Protein AF-A0A821S1V7-F1 (afdb_monomer)

Nearest PDB structures (foldseek):
  2egk-assembly3_C  TM=7.210E-01  e=6.166E-02  Rattus norvegicus
  4nxp-assembly1_A  TM=5.892E-01  e=1.618E-01  Homo sapiens
  3kzd-assembly1_A  TM=6.090E-01  e=2.956E-01  Homo sapiens
  4c2c-assembly1_A  TM=4.752E-01  e=1.271E-01  Bacillus subtilis subsp. subtilis str. 168
  2w7r-ass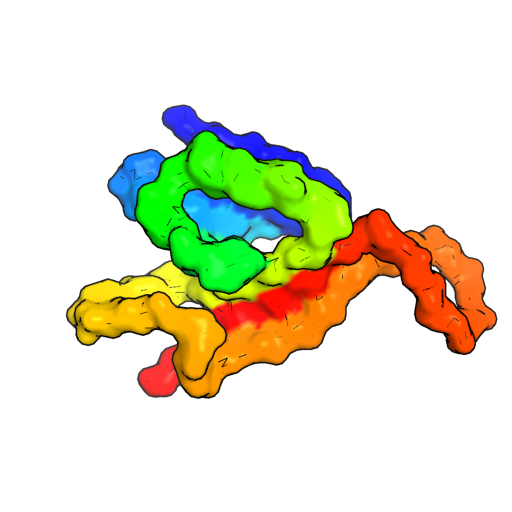embly1_B  TM=6.339E-01  e=6.875E-01  Homo sapiens

Sequence (138 aa):
MQRAIPQQKIGVYFHYSTSQRFHYIKLTEDVPSSLARRAGLKNYDRIIFLNGVNIENDNYDQFYYRFDTERHAPVQMLVCSPATYEHYKTNKKLFHNDLPTIQRLKPVYATSTSDSDTDIPAVSFNNTIFCAIQWENS

Foldseek 3Di:
DWDWDDPVQQQWIWTADPVQGFIFIAGHPVCPPGLCVVLVHDGGWTWQDWPQHGCGNPDPVRVCVVVVVQQQHAIETETEHPVVVVVCVVVVHDDHPPPPQWDWGFFGADDPPDDDDDPDPPPDRRHHGYGYTYRDDD

Radius of gyration: 15.6 Å; Cα contacts (8 Å, |Δi|>4): 235; chains: 1; bounding box: 33×27×50 Å

Secondary structure (DSSP, 8-state):
---EEEETTTTEEEEEETTTTEEEEEE-SS-TT-HHHHTT--TTPEEEEETTEE-TT--HHHHHHHHHHTTTS---EEEE-HHHHHHHHHTTPPP-TT-TT---PPPP----------------S-------------

Solvent-accessible surface area (backbone atoms only — not comparable to full-atom values): 8227 Å² total; per-residue (Å²): 136,82,61,69,51,85,37,82,92,40,27,39,31,52,34,49,42,83,88,80,48,35,40,28,34,38,62,46,82,90,42,86,82,18,54,39,56,77,17,65,53,52,71,57,24,31,45,41,24,51,72,86,41,80,39,50,83,42,51,68,67,56,48,46,52,56,59,58,74,40,72,90,42,61,50,33,40,37,36,32,45,63,67,50,51,49,53,31,58,76,68,71,50,81,91,60,99,77,47,88,72,60,39,81,44,68,70,33,73,73,73,79,90,65,94,65,99,64,101,63,87,78,88,62,96,65,50,45,28,33,27,30,25,62,62,76,90,127

pLDDT: mean 73.05, std 17.72, range [38.41, 94.19]

Structure (mmCIF, N/CA/C/O backbone):
data_AF-A0A821S1V7-F1
#
_entry.id   AF-A0A821S1V7-F1
#
loop_
_atom_site.group_PDB
_atom_site.id
_atom_site.type_symbol
_atom_site.label_atom_id
_atom_site.label_alt_id
_atom_site.label_comp_id
_atom_site.label_asym_id
_atom_site.label_entity_id
_atom_site.label_seq_id
_atom_site.pdbx_PDB_ins_code
_atom_site.Cartn_x
_atom_site.Cartn_y
_atom_site.Cartn_z
_atom_site.occupancy
_atom_site.B_iso_or_equiv
_atom_site.auth_seq_id
_atom_site.auth_comp_id
_atom_site.auth_asym_id
_atom_site.auth_atom_id
_atom_site.pdbx_PDB_model_num
ATOM 1 N 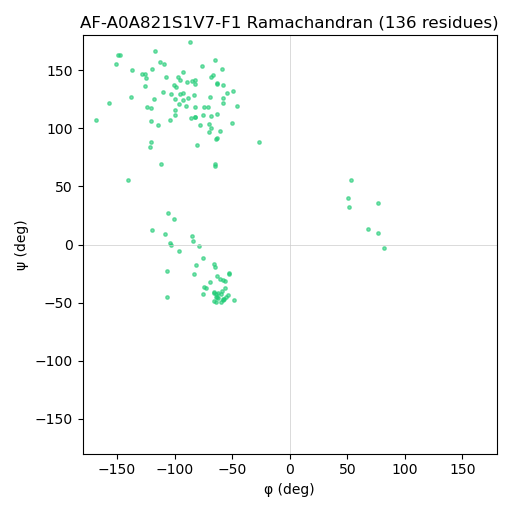N . MET A 1 1 ? 12.666 3.243 13.548 1.00 43.03 1 MET A N 1
ATOM 2 C CA . MET A 1 1 ? 13.371 2.940 12.283 1.00 43.03 1 MET A CA 1
ATOM 3 C C . MET A 1 1 ? 12.336 2.620 11.223 1.00 43.03 1 MET A C 1
ATOM 5 O O . MET A 1 1 ? 11.488 1.771 11.461 1.00 43.03 1 MET A O 1
ATOM 9 N N . GLN A 1 2 ? 12.366 3.330 10.102 1.00 43.66 2 GLN A N 1
ATOM 10 C CA . GLN A 1 2 ? 11.459 3.130 8.976 1.00 43.66 2 GLN A CA 1
ATOM 11 C C . GLN A 1 2 ? 12.110 2.115 8.031 1.00 43.66 2 GLN A C 1
ATOM 13 O O . GLN A 1 2 ? 13.229 2.343 7.581 1.00 43.66 2 GLN A O 1
ATOM 18 N N . ARG A 1 3 ? 11.464 0.970 7.792 1.00 53.06 3 ARG A N 1
ATOM 19 C CA . ARG A 1 3 ? 11.939 -0.032 6.825 1.00 53.06 3 ARG A CA 1
ATOM 20 C C . ARG A 1 3 ? 11.274 0.249 5.479 1.00 53.06 3 ARG A C 1
ATOM 22 O O . ARG A 1 3 ? 10.064 0.470 5.438 1.00 53.06 3 ARG A O 1
ATOM 29 N N . ALA A 1 4 ? 12.069 0.302 4.416 1.00 50.66 4 ALA A N 1
ATOM 30 C CA . ALA A 1 4 ? 11.611 0.533 3.052 1.00 50.66 4 ALA A CA 1
ATOM 31 C C . ALA A 1 4 ? 12.123 -0.598 2.161 1.00 50.66 4 ALA A C 1
ATOM 33 O O . ALA A 1 4 ? 13.290 -0.978 2.266 1.00 50.66 4 ALA A O 1
ATOM 34 N N . ILE A 1 5 ? 11.259 -1.116 1.291 1.00 56.53 5 ILE A N 1
ATOM 35 C CA . ILE A 1 5 ? 11.641 -2.111 0.284 1.00 56.53 5 ILE A CA 1
ATOM 36 C C . ILE A 1 5 ? 11.832 -1.364 -1.039 1.00 56.53 5 ILE A C 1
ATOM 38 O O . ILE A 1 5 ? 10.855 -0.798 -1.542 1.00 56.53 5 ILE A O 1
ATOM 42 N N . PRO A 1 6 ? 13.051 -1.318 -1.606 1.00 49.62 6 PRO A N 1
ATOM 43 C CA . PRO A 1 6 ? 13.271 -0.714 -2.910 1.00 49.62 6 PRO A CA 1
ATOM 44 C C . PRO A 1 6 ? 12.657 -1.592 -4.003 1.00 49.62 6 PRO A C 1
ATOM 46 O O . PRO A 1 6 ? 13.085 -2.723 -4.206 1.00 49.62 6 PRO A O 1
ATOM 49 N N . GLN A 1 7 ? 11.689 -1.057 -4.747 1.00 55.41 7 GLN A N 1
ATOM 50 C CA . GLN A 1 7 ? 11.265 -1.621 -6.030 1.00 55.41 7 GLN A CA 1
ATOM 51 C C . GLN A 1 7 ? 11.666 -0.651 -7.144 1.00 55.41 7 GLN A C 1
ATOM 53 O O . GLN A 1 7 ? 10.835 0.002 -7.780 1.00 55.41 7 GLN A O 1
ATOM 58 N N . GLN A 1 8 ? 12.984 -0.553 -7.361 1.00 48.22 8 GLN A N 1
ATOM 59 C CA . GLN A 1 8 ? 13.630 0.369 -8.309 1.00 48.22 8 GLN A CA 1
ATOM 60 C C . GLN A 1 8 ? 13.056 0.285 -9.735 1.00 48.22 8 GLN A C 1
ATOM 62 O O . GLN A 1 8 ? 13.086 1.266 -10.467 1.00 48.22 8 GLN A O 1
ATOM 67 N N . LYS A 1 9 ? 12.477 -0.859 -10.124 1.00 55.34 9 LYS A N 1
ATOM 68 C CA . LYS A 1 9 ? 11.911 -1.081 -11.465 1.00 55.34 9 LYS A CA 1
ATOM 69 C C . LYS A 1 9 ? 10.491 -0.518 -11.654 1.00 55.34 9 LYS A C 1
ATOM 71 O O . LYS A 1 9 ? 10.046 -0.349 -12.783 1.00 55.34 9 LYS A O 1
ATOM 76 N N . ILE A 1 10 ? 9.775 -0.225 -10.568 1.00 66.50 10 ILE A N 1
ATOM 77 C CA . ILE A 1 10 ? 8.365 0.207 -10.582 1.00 66.50 10 ILE A CA 1
ATOM 78 C C . ILE A 1 10 ? 8.213 1.705 -10.267 1.00 66.50 10 ILE A C 1
ATOM 80 O O . ILE A 1 10 ? 7.210 2.322 -10.639 1.00 66.50 10 ILE A O 1
ATOM 84 N N . GLY A 1 11 ? 9.205 2.291 -9.591 1.00 75.38 11 GLY A N 1
ATOM 85 C CA . GLY A 1 11 ? 9.176 3.676 -9.122 1.00 75.38 11 GLY A CA 1
ATOM 86 C C . GLY A 1 11 ? 8.305 3.887 -7.88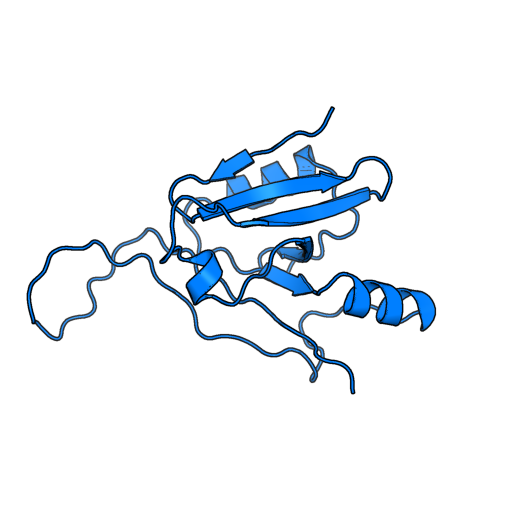0 1.00 75.38 11 GLY A C 1
ATOM 87 O O . GLY A 1 11 ? 7.674 4.938 -7.745 1.00 75.38 11 GLY A O 1
ATOM 88 N N . VAL A 1 12 ? 8.278 2.900 -6.970 1.00 80.38 12 VAL A N 1
ATOM 89 C CA . VAL A 1 12 ? 7.672 3.013 -5.629 1.00 80.38 12 VAL A CA 1
ATOM 90 C C . VAL A 1 12 ? 8.539 2.393 -4.546 1.00 80.38 12 VAL A C 1
ATOM 92 O O . VAL A 1 12 ? 9.223 1.393 -4.762 1.00 80.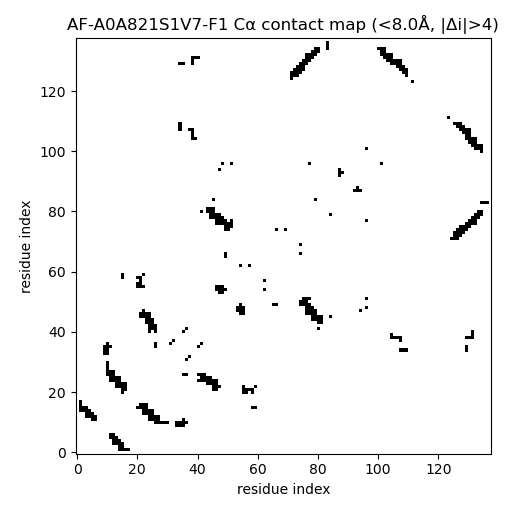38 12 VAL A O 1
ATOM 95 N N . TYR A 1 13 ? 8.417 2.955 -3.350 1.00 85.25 13 TYR A N 1
ATOM 96 C CA . TYR A 1 13 ? 8.813 2.349 -2.092 1.00 85.25 13 TYR A CA 1
ATOM 97 C C . TYR A 1 13 ? 7.569 1.997 -1.284 1.00 85.25 13 TYR A C 1
ATOM 99 O O . TYR A 1 13 ? 6.690 2.839 -1.071 1.00 85.25 13 TYR A O 1
ATOM 107 N N . PHE A 1 14 ? 7.526 0.762 -0.791 1.00 87.62 14 PHE A N 1
ATOM 108 C CA . PHE A 1 14 ? 6.556 0.351 0.215 1.00 87.62 14 PHE A CA 1
ATOM 109 C C . PHE A 1 14 ? 7.124 0.630 1.602 1.00 87.62 14 PHE A C 1
ATOM 111 O O . PHE A 1 14 ? 8.229 0.191 1.936 1.00 87.62 14 PHE A O 1
ATOM 118 N N . HIS A 1 15 ? 6.360 1.360 2.405 1.00 90.50 15 HIS A N 1
ATOM 119 C CA . HIS A 1 15 ? 6.709 1.716 3.772 1.00 90.50 15 HIS A CA 1
ATOM 120 C C . HIS A 1 15 ? 5.676 1.162 4.751 1.00 90.50 15 HIS A C 1
ATOM 122 O O . HIS A 1 15 ? 4.496 1.046 4.427 1.00 90.50 15 HIS A O 1
ATOM 128 N N . TYR A 1 16 ? 6.119 0.872 5.974 1.00 94.19 16 TYR A N 1
ATOM 129 C CA . TYR A 1 16 ? 5.251 0.503 7.091 1.00 94.19 16 TYR A CA 1
ATOM 130 C C . TYR A 1 16 ? 5.369 1.535 8.217 1.00 94.19 16 TYR A C 1
ATOM 132 O O . TYR A 1 16 ? 6.468 1.825 8.698 1.00 94.19 16 TYR A O 1
ATOM 140 N N . SER A 1 17 ? 4.234 2.094 8.638 1.00 93.19 17 SER A N 1
ATOM 141 C CA . SER A 1 17 ? 4.149 2.982 9.797 1.00 93.19 17 SER A CA 1
ATOM 142 C C . SER A 1 17 ? 3.980 2.149 11.062 1.00 93.19 17 SER A C 1
ATOM 144 O O . SER A 1 17 ? 2.919 1.581 11.293 1.00 93.19 17 SER A O 1
ATOM 146 N N . THR A 1 18 ? 5.004 2.080 11.915 1.00 89.38 18 THR A N 1
ATOM 147 C CA . THR A 1 18 ? 4.925 1.307 13.167 1.00 89.38 18 THR A CA 1
ATOM 148 C C . THR A 1 18 ? 3.972 1.927 14.186 1.00 89.38 18 THR A C 1
ATOM 150 O O . THR A 1 18 ? 3.353 1.196 14.952 1.00 89.38 18 THR A O 1
ATOM 153 N N . SER A 1 19 ? 3.849 3.258 14.205 1.00 90.12 19 SER A N 1
ATOM 154 C CA . SER A 1 19 ? 2.973 3.973 15.140 1.00 90.12 19 SER A CA 1
ATOM 155 C C . SER A 1 19 ? 1.505 3.867 14.747 1.00 90.12 19 SER A C 1
ATOM 157 O O . SER A 1 19 ? 0.660 3.640 15.604 1.00 90.12 19 SER A O 1
ATOM 159 N N . GLN A 1 20 ? 1.203 3.999 13.454 1.00 88.75 20 GLN A N 1
ATOM 160 C CA . GLN A 1 20 ? -0.172 3.948 12.951 1.00 88.75 20 GLN A CA 1
ATOM 161 C C . GLN A 1 20 ? -0.578 2.559 12.429 1.00 88.75 20 GLN A C 1
ATOM 163 O O . GLN A 1 20 ? -1.740 2.361 12.093 1.00 88.75 20 GLN A O 1
ATOM 168 N N . ARG A 1 21 ? 0.366 1.608 12.387 1.00 91.19 21 ARG A N 1
ATOM 169 C CA . ARG A 1 21 ? 0.191 0.200 11.996 1.00 91.19 21 ARG A CA 1
ATOM 170 C C . ARG A 1 21 ? -0.480 0.016 10.630 1.00 91.19 21 ARG A C 1
ATOM 172 O O . ARG A 1 21 ? -1.493 -0.658 10.533 1.00 91.19 21 ARG A O 1
ATOM 179 N N . PHE A 1 22 ? 0.088 0.619 9.586 1.00 93.56 22 PHE A N 1
ATOM 180 C CA . PHE A 1 22 ? -0.374 0.420 8.206 1.00 93.56 22 PHE A CA 1
ATOM 181 C C . PHE A 1 22 ? 0.755 0.533 7.181 1.00 93.56 22 PHE A C 1
ATOM 183 O O . PHE A 1 22 ? 1.807 1.130 7.444 1.00 93.56 22 PHE A O 1
ATOM 190 N N . HIS A 1 23 ? 0.486 0.021 5.981 1.00 93.81 23 HIS A N 1
ATOM 191 C CA . HIS A 1 23 ? 1.350 0.129 4.809 1.00 93.81 23 HIS A CA 1
ATOM 192 C C . HIS A 1 23 ? 0.960 1.303 3.914 1.00 93.81 23 HIS A C 1
ATOM 194 O O . HIS A 1 23 ? -0.224 1.579 3.717 1.00 93.81 23 HIS A O 1
ATOM 200 N N . TYR A 1 24 ? 1.949 1.992 3.352 1.00 92.81 24 TYR A N 1
ATOM 201 C CA . TYR A 1 24 ? 1.714 3.084 2.412 1.00 92.81 24 TYR A CA 1
ATOM 202 C C . TYR A 1 24 ? 2.812 3.191 1.356 1.00 92.81 24 TYR A C 1
ATOM 204 O O . TYR A 1 24 ? 3.913 2.652 1.503 1.00 92.81 24 TYR A O 1
ATOM 212 N N . ILE A 1 25 ? 2.488 3.906 0.285 1.00 89.31 25 ILE A N 1
ATOM 213 C CA . ILE A 1 25 ? 3.329 4.060 -0.896 1.00 89.31 25 ILE A CA 1
ATOM 214 C C . ILE A 1 25 ? 4.042 5.408 -0.856 1.00 89.31 25 ILE A C 1
ATOM 216 O O . ILE A 1 25 ? 3.445 6.442 -0.555 1.00 89.31 25 ILE A O 1
ATOM 220 N N . LYS A 1 26 ? 5.324 5.409 -1.215 1.00 89.25 26 LYS A N 1
ATOM 221 C CA . LYS A 1 26 ? 6.054 6.617 -1.598 1.00 89.25 26 LYS A CA 1
ATOM 222 C C . LYS A 1 26 ? 6.568 6.440 -3.021 1.00 89.25 26 LYS A C 1
ATOM 224 O O . LYS A 1 26 ? 7.342 5.528 -3.292 1.00 89.25 26 LYS A O 1
ATOM 229 N N . LEU A 1 27 ? 6.109 7.286 -3.932 1.00 85.19 27 LEU A N 1
ATOM 230 C CA . LEU A 1 27 ? 6.590 7.329 -5.305 1.00 85.19 27 LEU A CA 1
ATOM 231 C C . LEU A 1 27 ? 8.045 7.791 -5.320 1.00 85.19 27 LEU A C 1
ATOM 233 O O . LEU A 1 27 ? 8.443 8.640 -4.519 1.00 85.19 27 LEU A O 1
ATOM 237 N N . THR A 1 28 ? 8.828 7.262 -6.253 1.00 82.00 28 THR A N 1
ATOM 238 C CA . THR A 1 28 ? 10.177 7.772 -6.474 1.00 82.00 28 THR A CA 1
ATOM 239 C C . THR A 1 28 ? 10.136 9.018 -7.369 1.00 82.00 28 THR A C 1
ATOM 241 O O . THR A 1 28 ? 9.296 9.156 -8.268 1.00 82.00 28 THR A O 1
ATOM 244 N N . GLU A 1 29 ? 10.987 9.998 -7.068 1.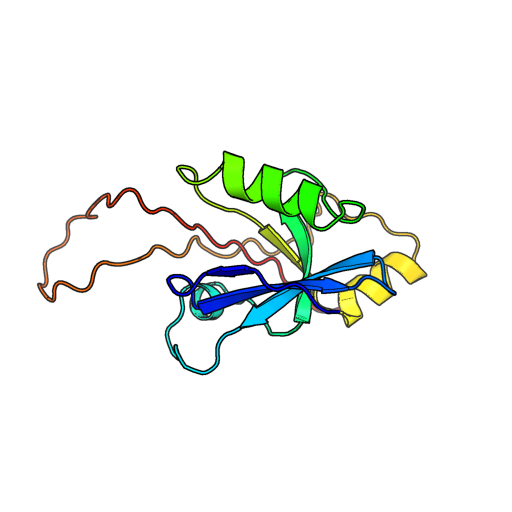00 70.69 29 GLU A N 1
ATOM 245 C CA . GLU A 1 29 ? 11.037 11.272 -7.803 1.00 70.69 29 GLU A CA 1
ATOM 246 C C . GLU A 1 29 ? 11.885 11.177 -9.079 1.00 70.69 29 GLU A C 1
ATOM 248 O O . GLU A 1 29 ? 11.622 11.886 -10.047 1.00 70.69 29 GLU A O 1
ATOM 253 N N . ASP A 1 30 ? 12.826 10.237 -9.094 1.00 67.88 30 ASP A N 1
ATOM 254 C CA . ASP A 1 30 ? 13.825 9.960 -10.129 1.00 67.88 30 ASP A CA 1
ATOM 255 C C . ASP A 1 30 ? 13.280 9.254 -11.381 1.00 67.88 30 ASP A C 1
ATOM 257 O O . ASP A 1 30 ? 13.964 9.218 -12.402 1.00 67.88 30 ASP A O 1
ATOM 261 N N . VAL A 1 31 ? 12.044 8.738 -11.348 1.00 65.75 31 VAL A N 1
ATOM 262 C CA . VAL A 1 31 ? 11.403 8.077 -12.499 1.00 65.75 31 VAL A CA 1
ATOM 263 C C . VAL A 1 31 ? 10.091 8.794 -12.863 1.00 65.75 31 VAL A C 1
ATOM 265 O O . VAL A 1 31 ? 9.009 8.384 -12.431 1.00 65.75 31 VAL A O 1
ATOM 268 N N . PRO A 1 32 ? 10.144 9.881 -13.663 1.00 59.12 32 PRO A N 1
ATOM 269 C CA . PRO A 1 32 ? 8.973 10.691 -14.007 1.00 59.12 32 PRO A CA 1
ATOM 270 C C . PRO A 1 32 ? 7.832 9.925 -14.689 1.00 59.12 32 PRO A C 1
ATOM 272 O O . PRO A 1 32 ? 6.667 10.264 -14.494 1.00 59.12 32 PRO A O 1
ATOM 275 N N . SER A 1 33 ? 8.163 8.877 -15.447 1.00 66.31 33 SER A N 1
ATOM 276 C CA . SER A 1 33 ? 7.246 8.008 -16.196 1.00 66.31 33 SER A CA 1
ATOM 277 C C . SER A 1 33 ? 7.052 6.633 -15.542 1.00 66.31 33 SER A C 1
ATOM 279 O O . SER A 1 33 ? 6.766 5.645 -16.225 1.00 66.31 33 SER A O 1
ATOM 281 N N . SER A 1 34 ? 7.216 6.550 -14.216 1.00 74.25 34 SER A N 1
ATOM 282 C CA . SER A 1 34 ? 7.129 5.279 -13.500 1.00 74.25 34 SER A CA 1
ATOM 283 C C . SER A 1 34 ? 5.774 4.593 -13.678 1.00 74.25 34 SER A C 1
ATOM 285 O O . SER A 1 34 ? 4.732 5.237 -13.853 1.00 74.25 34 SER A O 1
ATOM 287 N N . LEU A 1 35 ? 5.780 3.259 -13.605 1.00 76.44 35 LEU A N 1
ATOM 288 C CA . LEU A 1 35 ? 4.563 2.450 -13.711 1.00 76.44 35 LEU A CA 1
ATOM 289 C C . LEU A 1 35 ? 3.530 2.860 -12.668 1.00 76.44 35 LEU A C 1
ATOM 291 O O . LEU A 1 35 ? 2.347 2.942 -12.978 1.00 76.44 35 LEU A O 1
ATOM 295 N N . ALA A 1 36 ? 3.986 3.199 -11.466 1.00 78.12 36 ALA A N 1
ATOM 296 C CA . ALA A 1 36 ? 3.114 3.646 -10.397 1.00 78.12 36 ALA A CA 1
ATOM 297 C C . ALA A 1 36 ? 2.416 4.979 -10.678 1.00 78.12 36 ALA A C 1
ATOM 299 O O . ALA A 1 36 ? 1.216 5.089 -10.437 1.00 78.12 36 ALA A O 1
ATOM 300 N N . ARG A 1 37 ? 3.122 5.968 -11.246 1.00 79.75 37 ARG A N 1
ATOM 301 C CA . ARG A 1 37 ? 2.494 7.237 -11.656 1.00 79.75 37 ARG A CA 1
ATOM 302 C C . ARG A 1 37 ? 1.477 7.018 -12.768 1.00 79.75 37 ARG A C 1
ATOM 304 O O . ARG A 1 37 ? 0.364 7.527 -12.689 1.00 79.75 37 ARG A O 1
ATOM 311 N N . ARG A 1 38 ? 1.835 6.218 -13.779 1.00 78.50 38 ARG A N 1
ATOM 312 C CA . ARG A 1 38 ? 0.923 5.838 -14.873 1.00 78.50 38 ARG A CA 1
ATOM 313 C C . ARG A 1 38 ? -0.310 5.091 -14.368 1.00 78.50 38 ARG A C 1
ATOM 315 O O . ARG A 1 38 ? -1.369 5.190 -14.975 1.00 78.50 38 ARG A O 1
ATOM 322 N N . ALA A 1 39 ? -0.173 4.371 -13.261 1.00 77.12 39 ALA A N 1
ATOM 323 C CA . ALA A 1 39 ? -1.260 3.655 -12.614 1.00 77.12 39 ALA A CA 1
ATOM 324 C C . ALA A 1 39 ? -2.110 4.511 -11.677 1.00 77.12 39 ALA A C 1
ATOM 326 O O . ALA A 1 39 ? -3.003 3.985 -11.021 1.00 77.12 39 ALA A O 1
ATOM 327 N N . GLY A 1 40 ? -1.827 5.810 -11.581 1.00 80.50 40 GLY A N 1
ATOM 328 C CA . GLY A 1 40 ? -2.579 6.735 -10.745 1.00 80.50 40 GLY A CA 1
ATOM 329 C C . GLY A 1 40 ? -2.261 6.644 -9.255 1.00 80.50 40 GLY A C 1
ATOM 330 O O . GLY A 1 40 ? -2.963 7.282 -8.475 1.00 80.50 40 GLY A O 1
ATOM 331 N N . LEU A 1 41 ? -1.223 5.908 -8.837 1.00 84.00 41 LEU A N 1
ATOM 332 C CA . LEU A 1 41 ? -0.782 5.919 -7.441 1.00 84.00 41 LEU A CA 1
ATOM 333 C C . LEU A 1 41 ? -0.293 7.316 -7.060 1.00 84.00 41 LEU A C 1
ATOM 335 O O . LEU A 1 41 ? 0.416 7.969 -7.829 1.00 84.00 41 LEU A O 1
ATOM 339 N N . LYS A 1 42 ? -0.649 7.761 -5.857 1.00 86.31 42 LYS A N 1
ATOM 340 C CA . LYS A 1 42 ? -0.210 9.029 -5.275 1.00 86.31 42 LYS A CA 1
ATOM 341 C C . LYS A 1 42 ? 0.699 8.768 -4.076 1.00 86.31 42 LYS A C 1
ATOM 343 O O . LYS A 1 42 ? 0.686 7.706 -3.452 1.00 86.31 42 LYS A O 1
ATOM 348 N N . ASN A 1 43 ? 1.533 9.756 -3.757 1.00 89.06 43 ASN A N 1
ATOM 349 C CA . ASN A 1 43 ? 2.338 9.712 -2.542 1.00 89.06 43 ASN A CA 1
ATOM 350 C C . ASN A 1 43 ? 1.436 9.586 -1.312 1.00 89.06 43 ASN A C 1
ATOM 352 O O . ASN A 1 43 ? 0.444 10.301 -1.194 1.00 89.06 43 ASN A O 1
ATOM 356 N N . TYR A 1 44 ? 1.841 8.723 -0.384 1.00 91.50 44 TYR A N 1
ATOM 357 C CA . TYR A 1 44 ? 1.155 8.449 0.879 1.00 91.50 44 TYR A CA 1
ATOM 358 C C . TYR A 1 44 ? -0.193 7.735 0.751 1.00 91.50 44 TYR A C 1
ATOM 360 O O . TYR A 1 44 ? -0.911 7.622 1.747 1.00 91.50 44 TYR A O 1
ATOM 368 N N . ASP A 1 45 ? -0.506 7.193 -0.426 1.00 89.94 45 ASP A N 1
ATOM 369 C CA . ASP A 1 45 ? -1.617 6.261 -0.578 1.00 89.94 45 ASP A CA 1
ATOM 370 C C . ASP A 1 45 ? -1.410 5.057 0.353 1.00 89.94 45 ASP A C 1
ATOM 372 O O . ASP A 1 45 ? -0.351 4.418 0.355 1.00 89.94 45 ASP A O 1
ATOM 376 N N . ARG A 1 46 ? -2.421 4.772 1.179 1.00 91.81 46 ARG A N 1
ATOM 377 C CA . ARG A 1 46 ? -2.441 3.633 2.101 1.00 91.81 46 ARG A CA 1
ATOM 378 C C . ARG A 1 46 ? -2.863 2.386 1.345 1.00 91.81 46 ARG A C 1
ATOM 380 O O . ARG A 1 46 ? -3.794 2.451 0.551 1.00 91.81 46 ARG A O 1
ATOM 387 N N . ILE A 1 47 ? -2.210 1.261 1.607 1.00 91.25 47 ILE A N 1
ATOM 388 C CA . ILE A 1 47 ? -2.519 -0.019 0.963 1.00 91.25 47 ILE A CA 1
ATOM 389 C C . ILE A 1 47 ? -3.509 -0.774 1.847 1.00 91.25 47 ILE A C 1
ATOM 391 O O . ILE A 1 47 ? -3.245 -0.998 3.026 1.00 91.25 47 ILE A O 1
ATOM 395 N N . ILE A 1 48 ? -4.648 -1.145 1.270 1.00 91.62 48 ILE A N 1
ATOM 396 C CA . ILE A 1 48 ? -5.759 -1.810 1.956 1.00 91.62 48 ILE A CA 1
ATOM 397 C C . ILE A 1 48 ? -5.829 -3.281 1.554 1.00 91.62 48 ILE A C 1
ATOM 399 O O . ILE A 1 48 ? -5.957 -4.147 2.416 1.00 91.62 48 ILE A O 1
ATOM 403 N N . PHE A 1 49 ? -5.699 -3.575 0.257 1.00 90.44 49 PHE A N 1
ATOM 404 C CA . PHE A 1 49 ? -5.639 -4.949 -0.241 1.00 90.44 49 PHE A CA 1
ATOM 405 C C . PHE A 1 49 ? -4.435 -5.159 -1.145 1.00 90.44 49 PHE A C 1
ATOM 407 O O . PHE A 1 49 ? -4.054 -4.266 -1.902 1.00 90.44 49 PHE A O 1
ATOM 414 N N . LEU A 1 50 ? -3.896 -6.372 -1.096 1.00 87.81 50 LEU A N 1
ATOM 415 C CA . LEU A 1 50 ? -2.880 -6.891 -1.999 1.00 87.81 50 LEU A CA 1
ATOM 416 C C . LEU A 1 50 ? -3.431 -8.176 -2.622 1.00 87.81 50 LEU A C 1
ATOM 418 O O . LEU A 1 50 ? -3.778 -9.105 -1.896 1.00 87.81 50 LEU A O 1
ATOM 422 N N . ASN A 1 51 ? -3.583 -8.194 -3.946 1.00 85.00 51 ASN A N 1
ATOM 423 C CA . ASN A 1 51 ? -4.099 -9.332 -4.718 1.00 85.00 51 ASN A CA 1
ATOM 424 C C . ASN A 1 51 ? -5.428 -9.890 -4.176 1.00 85.00 51 ASN A C 1
ATOM 426 O O . ASN A 1 51 ? -5.656 -11.093 -4.102 1.00 85.00 51 ASN A O 1
ATOM 430 N N . GLY A 1 52 ? -6.319 -8.989 -3.750 1.00 85.50 52 GLY A N 1
ATOM 431 C CA . GLY A 1 52 ? -7.626 -9.340 -3.191 1.00 85.50 52 GLY A CA 1
ATOM 432 C C . GLY A 1 52 ? -7.616 -9.731 -1.707 1.00 85.50 52 GLY A C 1
ATOM 433 O O . GLY A 1 52 ? -8.686 -9.914 -1.131 1.00 85.50 52 GLY A O 1
ATOM 434 N N . VAL A 1 53 ? -6.460 -9.784 -1.045 1.00 89.94 53 VAL A N 1
ATOM 435 C CA . VAL A 1 53 ? -6.353 -10.050 0.399 1.00 89.94 53 VAL A CA 1
ATOM 436 C C . VAL A 1 53 ? -6.270 -8.736 1.170 1.00 89.94 53 VAL A C 1
ATOM 438 O O . VAL A 1 53 ? -5.464 -7.881 0.820 1.00 89.94 53 VAL A O 1
ATOM 441 N N . ASN A 1 54 ? -7.095 -8.561 2.211 1.00 91.69 54 ASN A N 1
ATOM 442 C CA . ASN A 1 54 ? -7.011 -7.387 3.088 1.00 91.69 54 ASN A CA 1
ATOM 443 C C . ASN A 1 54 ? -5.723 -7.471 3.919 1.00 91.69 54 ASN A C 1
ATOM 445 O O . ASN A 1 54 ? -5.486 -8.481 4.582 1.00 91.69 54 ASN A O 1
ATOM 449 N N . ILE A 1 55 ? -4.921 -6.410 3.882 1.00 93.19 55 ILE A N 1
ATOM 450 C CA . ILE A 1 55 ? -3.624 -6.310 4.562 1.00 93.19 55 ILE A CA 1
ATOM 451 C C . ILE A 1 55 ? -3.572 -5.157 5.578 1.00 93.19 55 ILE A C 1
ATOM 453 O O . ILE A 1 55 ? -2.494 -4.795 6.039 1.00 93.19 55 ILE A O 1
ATOM 457 N N . GLU A 1 56 ? -4.706 -4.541 5.932 1.00 91.75 56 GLU A N 1
ATOM 458 C CA . GLU A 1 56 ? -4.740 -3.366 6.822 1.00 91.75 56 GLU A CA 1
ATOM 459 C C . GLU A 1 56 ? -4.068 -3.631 8.178 1.00 91.75 56 GLU A C 1
ATOM 461 O O . GLU A 1 56 ? -3.500 -2.721 8.775 1.00 91.75 56 GLU A O 1
ATOM 466 N N . ASN A 1 57 ? -4.135 -4.877 8.653 1.00 90.69 57 ASN A N 1
ATOM 467 C CA . ASN A 1 57 ? -3.579 -5.303 9.936 1.00 90.69 57 ASN A CA 1
ATOM 468 C C . ASN A 1 57 ? -2.261 -6.075 9.804 1.00 90.69 57 ASN A C 1
ATOM 470 O O . ASN A 1 57 ? -1.712 -6.506 10.824 1.00 90.69 57 ASN A O 1
ATOM 474 N N . ASP A 1 58 ? -1.774 -6.273 8.579 1.00 94.19 58 ASP A N 1
ATOM 475 C CA . ASP A 1 58 ? -0.517 -6.970 8.358 1.00 94.19 58 ASP A CA 1
ATOM 476 C C . ASP A 1 58 ? 0.644 -6.119 8.883 1.00 94.19 58 ASP A C 1
ATOM 478 O O . ASP A 1 58 ? 0.641 -4.886 8.844 1.00 94.19 58 ASP A O 1
ATOM 482 N N . ASN A 1 59 ? 1.650 -6.797 9.425 1.00 93.00 59 ASN A N 1
ATOM 483 C CA . ASN A 1 59 ? 2.923 -6.168 9.740 1.00 93.00 59 ASN A CA 1
ATOM 484 C C . ASN A 1 59 ? 3.865 -6.190 8.522 1.00 93.00 59 ASN A C 1
ATOM 486 O O . ASN A 1 59 ? 3.592 -6.822 7.501 1.00 93.00 59 ASN A O 1
ATOM 490 N N . TYR A 1 60 ? 5.018 -5.528 8.658 1.00 88.88 60 TYR A N 1
ATOM 491 C CA . TYR A 1 60 ? 6.051 -5.479 7.619 1.00 88.88 60 TYR A CA 1
ATOM 492 C C . TYR A 1 60 ? 6.409 -6.853 7.029 1.00 88.88 60 TYR A C 1
ATOM 494 O O . TYR A 1 60 ? 6.443 -6.990 5.808 1.00 88.88 60 TYR A O 1
ATOM 502 N N . ASP A 1 61 ? 6.645 -7.858 7.874 1.00 90.81 61 ASP A N 1
ATOM 503 C CA . ASP A 1 61 ? 7.094 -9.178 7.430 1.00 90.81 61 ASP A CA 1
ATOM 504 C C . ASP A 1 61 ? 5.962 -9.958 6.740 1.00 90.81 61 ASP A C 1
ATOM 506 O O . ASP A 1 61 ? 6.200 -10.626 5.738 1.00 90.81 61 ASP A O 1
ATOM 510 N N . GLN A 1 62 ? 4.720 -9.830 7.222 1.00 92.00 62 GLN A N 1
ATOM 511 C CA . GLN A 1 62 ? 3.537 -10.449 6.609 1.00 92.00 62 GLN A CA 1
ATOM 512 C C . GLN A 1 62 ? 3.245 -9.867 5.225 1.00 92.00 62 GLN A C 1
ATOM 514 O O . GLN A 1 62 ? 3.086 -10.620 4.264 1.00 92.00 62 GLN A O 1
ATOM 519 N N . PHE A 1 63 ? 3.235 -8.537 5.108 1.00 90.88 63 PHE A N 1
ATOM 520 C CA . PHE A 1 63 ? 3.088 -7.862 3.822 1.00 90.88 63 PHE A CA 1
ATOM 521 C C . PHE A 1 63 ? 4.194 -8.276 2.855 1.00 90.88 63 PHE A C 1
ATOM 523 O O . PHE A 1 63 ? 3.908 -8.619 1.709 1.00 90.88 63 PHE A O 1
ATOM 530 N N . TYR A 1 64 ? 5.447 -8.274 3.326 1.00 86.19 64 TYR A N 1
ATOM 531 C CA . TYR A 1 64 ? 6.581 -8.667 2.504 1.00 86.19 64 TYR A CA 1
ATOM 532 C C . TYR A 1 64 ? 6.426 -10.101 2.021 1.00 86.19 64 TYR A C 1
ATOM 534 O O . TYR A 1 64 ? 6.500 -10.327 0.826 1.00 86.19 64 TYR A O 1
ATOM 542 N N . TYR A 1 65 ? 6.127 -11.051 2.907 1.00 87.94 65 TYR A N 1
ATOM 543 C CA . TYR A 1 65 ? 5.929 -12.446 2.530 1.00 87.94 65 TYR A CA 1
ATOM 544 C C . TYR A 1 65 ? 4.858 -12.615 1.443 1.00 87.94 65 TYR A C 1
ATOM 546 O O . TYR A 1 65 ? 5.091 -13.324 0.466 1.00 87.94 65 TYR A O 1
ATOM 554 N N . ARG A 1 66 ? 3.711 -11.935 1.562 1.00 86.56 66 ARG A N 1
ATOM 555 C CA . ARG A 1 66 ? 2.649 -11.979 0.540 1.00 86.56 66 ARG A CA 1
ATOM 556 C C . ARG A 1 66 ? 3.109 -11.386 -0.785 1.00 86.56 66 ARG A C 1
ATOM 558 O O . ARG A 1 66 ? 2.981 -12.026 -1.822 1.00 86.56 66 ARG A O 1
ATOM 565 N N . PHE A 1 67 ? 3.687 -10.190 -0.731 1.00 82.31 67 PHE A N 1
ATOM 566 C CA . PHE A 1 67 ? 4.208 -9.506 -1.908 1.00 82.31 67 PHE A CA 1
ATOM 567 C C . PHE A 1 67 ? 5.284 -10.342 -2.618 1.00 82.31 67 PHE A C 1
ATOM 569 O O . PHE A 1 67 ? 5.308 -10.427 -3.843 1.00 82.31 67 PHE A O 1
ATOM 576 N N . ASP A 1 68 ? 6.150 -10.993 -1.845 1.00 79.69 68 ASP A N 1
ATOM 577 C CA . ASP A 1 68 ? 7.279 -11.776 -2.335 1.00 79.69 68 ASP A CA 1
ATOM 578 C C . ASP A 1 68 ? 6.869 -13.123 -2.931 1.00 79.69 68 ASP A C 1
ATOM 580 O O . ASP A 1 68 ? 7.433 -13.573 -3.929 1.00 79.69 68 ASP A O 1
ATOM 584 N N . THR A 1 69 ? 5.854 -13.756 -2.343 1.00 77.31 69 THR A N 1
ATOM 585 C CA . THR A 1 69 ? 5.309 -15.032 -2.826 1.00 77.31 69 THR A CA 1
ATOM 586 C C . THR A 1 69 ? 4.716 -14.886 -4.230 1.00 77.31 69 THR A C 1
ATOM 588 O O . THR A 1 69 ? 4.723 -15.829 -5.018 1.00 77.31 69 THR A O 1
ATOM 591 N N . GLU A 1 70 ? 4.268 -13.683 -4.585 1.00 68.75 70 GLU A N 1
ATOM 592 C CA . GLU A 1 70 ? 3.611 -13.381 -5.856 1.00 68.75 70 GLU A CA 1
ATOM 593 C C . GLU A 1 70 ? 4.538 -12.709 -6.884 1.00 68.75 70 GLU A C 1
ATOM 595 O O . GLU A 1 70 ? 4.072 -12.106 -7.847 1.00 68.75 70 GLU A O 1
ATOM 600 N N . ARG A 1 71 ? 5.864 -12.864 -6.747 1.00 63.81 71 ARG A N 1
ATOM 601 C CA . ARG A 1 71 ? 6.880 -12.269 -7.645 1.00 63.81 71 ARG A CA 1
ATOM 602 C C . ARG A 1 71 ? 6.687 -12.541 -9.142 1.00 63.81 71 ARG A C 1
ATOM 604 O O . ARG A 1 71 ? 7.206 -11.783 -9.957 1.00 63.81 71 ARG A O 1
ATOM 611 N N . HIS A 1 72 ? 5.997 -13.619 -9.514 1.00 64.81 72 HIS A N 1
ATOM 612 C CA . HIS A 1 72 ? 5.735 -13.987 -10.915 1.00 64.81 72 HIS A CA 1
ATOM 613 C C . HIS A 1 72 ? 4.295 -13.687 -11.368 1.00 64.81 72 HIS A C 1
ATOM 615 O O . HIS A 1 72 ? 3.938 -13.979 -12.510 1.00 64.81 72 HIS A O 1
ATOM 621 N N . ALA A 1 73 ? 3.465 -13.116 -10.492 1.00 67.50 73 ALA A N 1
ATOM 622 C CA . ALA A 1 73 ? 2.072 -12.790 -10.759 1.00 67.50 73 ALA A CA 1
ATOM 623 C C . ALA A 1 73 ? 1.864 -11.266 -10.865 1.00 67.50 73 ALA A C 1
ATOM 625 O O . ALA A 1 73 ? 2.635 -10.485 -10.301 1.00 67.50 73 ALA A O 1
ATOM 626 N N . PRO A 1 74 ? 0.822 -10.811 -11.585 1.00 72.12 74 PRO A N 1
ATOM 627 C CA . PRO A 1 74 ? 0.430 -9.410 -11.567 1.00 72.12 74 PRO A CA 1
ATOM 628 C C . PRO A 1 74 ? 0.094 -8.934 -10.150 1.00 72.12 74 PRO A C 1
ATOM 630 O O . PRO A 1 74 ? -0.825 -9.458 -9.534 1.00 72.12 74 PRO A O 1
ATOM 633 N N . VAL A 1 75 ? 0.791 -7.903 -9.666 1.00 76.31 75 VAL A N 1
ATOM 634 C CA . VAL A 1 75 ? 0.472 -7.282 -8.369 1.00 76.31 75 VAL A CA 1
ATOM 635 C C . VAL A 1 75 ? -0.667 -6.284 -8.518 1.00 76.31 75 VAL A C 1
ATOM 637 O O . VAL A 1 75 ? -0.453 -5.200 -9.051 1.00 76.31 75 VAL A O 1
ATOM 640 N N . GLN A 1 76 ? -1.835 -6.611 -7.976 1.00 80.44 76 GLN A N 1
ATOM 641 C CA . GLN A 1 76 ? -2.982 -5.724 -7.829 1.00 80.44 76 GLN A CA 1
ATOM 642 C C . GLN A 1 76 ? -3.040 -5.159 -6.405 1.00 80.44 76 GLN A C 1
ATOM 644 O O . GLN A 1 76 ? -2.912 -5.897 -5.430 1.00 80.44 76 GLN A O 1
ATOM 649 N N . MET A 1 77 ? -3.299 -3.858 -6.258 1.00 83.75 77 MET A N 1
ATOM 650 C CA . MET A 1 77 ? -3.490 -3.235 -4.947 1.00 83.75 77 MET A CA 1
ATOM 651 C C . MET A 1 77 ? -4.825 -2.490 -4.869 1.00 83.75 77 MET A C 1
ATOM 653 O O . MET A 1 77 ? -5.264 -1.870 -5.829 1.00 83.75 77 MET A O 1
ATOM 657 N N . LEU A 1 78 ? -5.483 -2.532 -3.713 1.00 86.81 78 LEU A N 1
ATOM 658 C CA . LEU A 1 78 ? -6.486 -1.528 -3.356 1.00 86.81 78 LEU A CA 1
ATOM 659 C C . LEU A 1 78 ? -5.775 -0.504 -2.490 1.00 86.81 78 LEU A C 1
ATOM 661 O O . LEU A 1 78 ? -5.251 -0.865 -1.436 1.00 86.81 78 LEU A O 1
ATOM 665 N N . VAL A 1 79 ? -5.761 0.750 -2.923 1.00 88.12 79 VAL A N 1
ATOM 666 C CA . VAL A 1 79 ? -5.184 1.845 -2.144 1.00 88.12 79 VAL A CA 1
ATOM 667 C C . VAL A 1 79 ? -6.245 2.871 -1.787 1.00 88.12 79 VAL A C 1
ATOM 669 O O . VAL A 1 79 ? -7.337 2.842 -2.339 1.00 88.12 79 VAL A O 1
ATOM 672 N N . CYS A 1 80 ? -5.954 3.774 -0.862 1.00 87.12 80 CYS A N 1
ATOM 673 C CA . CYS A 1 80 ? -6.784 4.950 -0.647 1.00 87.12 80 CYS A CA 1
ATOM 674 C C . CYS A 1 80 ? -5.960 6.126 -0.123 1.00 87.12 80 CYS A C 1
ATOM 676 O O . CYS A 1 80 ? -4.936 5.940 0.542 1.00 87.12 80 CYS A O 1
ATOM 678 N N . SER A 1 81 ? -6.451 7.343 -0.355 1.00 88.12 81 SER A N 1
ATOM 679 C CA . SER A 1 81 ? -5.831 8.533 0.223 1.00 88.12 81 SER A CA 1
ATOM 680 C C . SER A 1 81 ? -5.950 8.530 1.759 1.00 88.12 81 SER A C 1
ATOM 682 O O . SER A 1 81 ? -6.854 7.887 2.313 1.00 88.12 81 SER A O 1
ATOM 684 N N . PRO A 1 82 ? -5.094 9.277 2.479 1.00 89.00 82 PRO A N 1
ATOM 685 C CA . PRO A 1 82 ? -5.241 9.461 3.921 1.00 89.00 82 PRO A CA 1
ATOM 686 C C . PRO A 1 82 ? -6.634 9.971 4.331 1.00 89.00 82 PRO A C 1
ATOM 688 O O . PRO A 1 82 ? -7.234 9.410 5.245 1.00 89.00 82 PRO A O 1
ATOM 691 N N . ALA A 1 83 ? -7.183 10.954 3.606 1.00 87.69 83 ALA A N 1
ATOM 692 C CA . ALA A 1 83 ? -8.504 11.523 3.885 1.00 87.69 83 ALA A CA 1
ATOM 693 C C . ALA A 1 83 ? -9.636 10.496 3.699 1.00 87.69 83 ALA A C 1
ATOM 695 O O . ALA A 1 83 ? -10.528 10.383 4.540 1.00 87.69 83 ALA A O 1
ATOM 696 N N . THR A 1 84 ? -9.568 9.687 2.634 1.00 85.81 84 THR A N 1
ATOM 697 C CA . THR A 1 84 ? -10.500 8.572 2.398 1.00 85.81 84 THR A CA 1
ATOM 698 C C . THR A 1 84 ? -10.491 7.594 3.572 1.00 85.81 84 THR A C 1
ATOM 700 O O . THR A 1 84 ? -11.545 7.189 4.063 1.00 85.81 84 THR A O 1
ATOM 703 N N . TYR A 1 85 ? -9.300 7.212 4.038 1.00 87.69 85 TYR A N 1
ATOM 704 C CA . TYR A 1 85 ? -9.161 6.272 5.145 1.00 87.69 85 TYR A CA 1
ATOM 705 C C . TYR A 1 85 ? -9.778 6.818 6.433 1.00 87.69 85 TYR A C 1
ATOM 707 O O . TYR A 1 85 ? -10.543 6.121 7.100 1.00 87.69 85 TYR A O 1
ATOM 715 N N . GLU A 1 86 ? -9.488 8.076 6.762 1.00 88.62 86 GLU A N 1
ATOM 716 C CA . GLU A 1 86 ? -10.052 8.751 7.933 1.00 88.62 86 GLU A CA 1
ATOM 717 C C . GLU A 1 86 ? -11.580 8.820 7.871 1.00 88.62 86 GLU A C 1
ATOM 719 O O . GLU A 1 86 ? -12.247 8.503 8.860 1.00 88.62 86 GLU A O 1
ATOM 724 N N . HIS A 1 87 ? -12.148 9.135 6.702 1.00 86.88 87 HIS A N 1
ATOM 725 C CA . HIS A 1 87 ? -13.594 9.110 6.493 1.00 86.88 87 HIS A CA 1
ATOM 726 C C . HIS A 1 87 ? -14.187 7.722 6.780 1.00 86.88 87 HIS A C 1
ATOM 728 O O . HIS A 1 87 ? -15.175 7.613 7.508 1.00 86.88 87 HIS A O 1
ATOM 734 N N . TYR A 1 88 ? -13.593 6.647 6.252 1.00 86.88 88 TYR A N 1
ATOM 735 C CA . TYR A 1 88 ? -14.097 5.287 6.473 1.00 86.88 88 TYR A CA 1
ATOM 736 C C . TYR A 1 88 ? -14.034 4.888 7.946 1.00 86.88 88 TYR A C 1
ATOM 738 O O . TYR A 1 88 ? -15.022 4.390 8.488 1.00 86.88 88 TYR A O 1
ATOM 746 N N . LYS A 1 89 ? -12.916 5.166 8.625 1.00 87.75 89 LYS A N 1
ATOM 747 C CA . LYS A 1 89 ? -12.768 4.836 10.049 1.00 87.75 89 LYS A CA 1
ATOM 748 C C . LYS A 1 89 ? -13.717 5.639 10.936 1.00 87.75 89 LYS A C 1
ATOM 750 O O . LYS A 1 89 ? -14.338 5.056 11.822 1.00 87.75 89 LYS A O 1
ATOM 755 N N . THR A 1 90 ? -13.902 6.930 10.658 1.00 90.94 90 THR A N 1
ATOM 756 C CA . THR A 1 90 ? -14.823 7.801 11.411 1.00 90.94 90 THR A CA 1
ATOM 757 C C . THR A 1 90 ? -16.267 7.322 11.289 1.00 90.94 90 THR A C 1
ATOM 759 O O . THR A 1 90 ? -16.992 7.245 12.278 1.00 90.94 90 THR A O 1
ATOM 762 N N . ASN A 1 91 ? -16.666 6.914 10.084 1.00 87.12 91 ASN A N 1
ATOM 763 C CA . ASN A 1 91 ? -18.009 6.412 9.807 1.00 87.12 91 ASN A CA 1
ATOM 764 C C . ASN A 1 91 ? -18.180 4.912 10.105 1.00 87.12 91 ASN A C 1
ATOM 766 O O . ASN A 1 91 ? -19.218 4.347 9.768 1.00 87.12 91 ASN A O 1
ATOM 770 N N . LYS A 1 92 ? -17.174 4.256 10.710 1.00 88.75 92 LYS A N 1
ATOM 771 C CA . LYS A 1 92 ? -17.153 2.808 10.996 1.00 88.75 92 LYS A CA 1
ATOM 772 C C . LYS A 1 92 ? -17.469 1.943 9.764 1.00 88.75 92 LYS A C 1
ATOM 774 O O . LYS A 1 92 ? -18.056 0.870 9.883 1.00 88.75 92 LYS A O 1
ATOM 779 N N . LYS A 1 93 ? -17.077 2.416 8.579 1.00 84.62 93 LYS A N 1
ATOM 780 C CA . LYS A 1 93 ? -17.205 1.692 7.313 1.00 84.62 93 LYS A CA 1
ATOM 781 C C . LYS A 1 93 ? -16.008 0.765 7.134 1.00 84.62 93 LYS A C 1
ATOM 783 O O . LYS A 1 93 ? -14.871 1.130 7.440 1.00 84.62 93 LYS A O 1
ATOM 788 N N . LEU A 1 94 ? -16.273 -0.428 6.618 1.00 82.88 94 LEU A N 1
ATOM 789 C CA . LEU A 1 94 ? -15.244 -1.391 6.249 1.00 82.88 94 LEU A CA 1
ATOM 790 C C . LEU A 1 94 ? -14.880 -1.226 4.776 1.00 82.88 94 LEU A C 1
ATOM 792 O O . LEU A 1 94 ? -15.719 -0.861 3.949 1.00 82.88 94 LEU A O 1
ATOM 796 N N . PHE A 1 95 ? -13.623 -1.506 4.453 1.00 82.75 95 PHE A N 1
ATOM 797 C CA . PHE A 1 95 ? -13.210 -1.645 3.068 1.00 82.75 95 PHE A CA 1
ATOM 798 C C . PHE A 1 95 ? -13.520 -3.064 2.590 1.00 82.75 95 PHE A C 1
ATOM 800 O O . PHE A 1 95 ? -13.116 -4.040 3.222 1.00 82.75 95 PHE A O 1
ATOM 807 N N . HIS A 1 96 ? -14.200 -3.170 1.451 1.00 82.56 96 HIS A N 1
ATOM 808 C CA . HIS A 1 96 ? -14.425 -4.430 0.745 1.00 82.56 96 HIS A CA 1
ATOM 809 C C . HIS A 1 96 ? -13.940 -4.292 -0.702 1.00 82.56 96 HIS A C 1
ATOM 811 O O . HIS A 1 96 ? -14.031 -3.209 -1.272 1.00 82.56 96 HIS A O 1
ATOM 817 N N . ASN A 1 97 ? -13.426 -5.368 -1.307 1.00 77.50 97 ASN A N 1
ATOM 818 C CA . ASN A 1 97 ? -12.907 -5.354 -2.690 1.00 77.50 97 ASN A CA 1
ATOM 819 C C . ASN A 1 97 ? -13.981 -5.106 -3.767 1.00 77.50 97 ASN A C 1
ATOM 821 O O . ASN A 1 97 ? -13.667 -4.816 -4.927 1.00 77.50 97 ASN A O 1
ATOM 825 N N . ASP A 1 98 ? -15.243 -5.279 -3.402 1.00 79.75 98 ASP A N 1
ATOM 826 C CA . ASP A 1 98 ? -16.428 -5.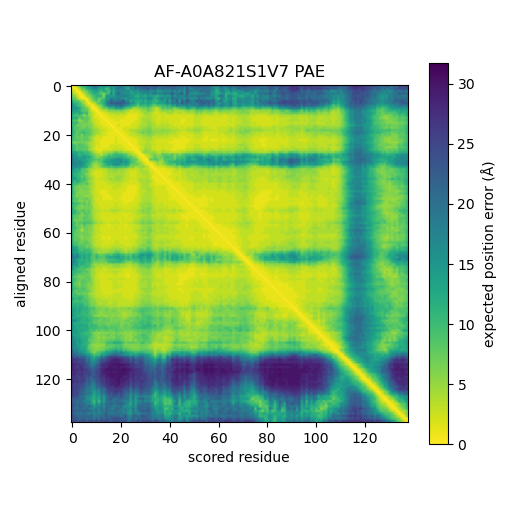221 -4.250 1.00 79.75 98 ASP A CA 1
ATOM 827 C C . ASP A 1 98 ? -17.278 -3.966 -4.007 1.00 79.75 98 ASP A C 1
ATOM 829 O O . ASP A 1 98 ? -18.363 -3.848 -4.575 1.00 79.75 98 ASP A O 1
ATOM 833 N N . LEU A 1 99 ? -16.784 -3.002 -3.219 1.00 75.31 99 LEU A N 1
ATOM 834 C CA . LEU A 1 99 ? -17.471 -1.727 -3.029 1.00 75.31 99 LEU A CA 1
ATOM 835 C C . LEU A 1 99 ? -17.759 -1.068 -4.393 1.00 75.31 99 LEU A C 1
ATOM 837 O O . LEU A 1 99 ? -16.841 -0.904 -5.197 1.00 75.31 99 LEU A O 1
ATOM 841 N N . PRO A 1 100 ? -18.999 -0.624 -4.667 1.00 71.56 100 PRO A N 1
ATOM 842 C CA . PRO A 1 100 ? -19.359 -0.031 -5.959 1.00 71.56 100 PRO A CA 1
ATOM 843 C C . PRO A 1 100 ? -18.630 1.293 -6.226 1.00 71.56 100 PRO A C 1
ATOM 845 O O . PRO A 1 100 ? -18.512 1.731 -7.365 1.00 71.56 100 PRO A O 1
ATOM 848 N N . THR A 1 101 ? -18.118 1.923 -5.170 1.00 70.50 101 THR A N 1
ATOM 849 C CA . THR A 1 101 ? -17.336 3.162 -5.202 1.00 70.50 101 THR A CA 1
ATOM 850 C C . THR A 1 101 ? -15.875 2.95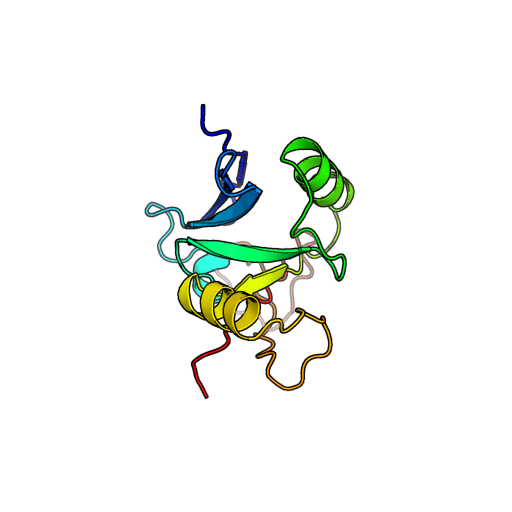1 -5.605 1.00 70.50 101 THR A C 1
ATOM 852 O O . THR A 1 101 ? -15.111 3.912 -5.675 1.00 70.50 101 THR A O 1
ATOM 855 N N . ILE A 1 102 ? -15.461 1.708 -5.856 1.00 75.31 102 ILE A N 1
ATOM 856 C CA . ILE A 1 102 ? -14.106 1.369 -6.276 1.00 75.31 102 ILE A CA 1
ATOM 857 C C . ILE A 1 102 ? -13.894 1.747 -7.744 1.00 75.31 102 ILE A C 1
ATOM 859 O O . ILE A 1 102 ? -14.412 1.106 -8.659 1.00 75.31 102 ILE A O 1
ATOM 863 N N . GLN A 1 103 ? -13.054 2.753 -7.983 1.00 73.81 103 GLN A N 1
ATOM 864 C CA . GLN A 1 103 ? -12.564 3.073 -9.318 1.00 73.81 103 GLN A CA 1
ATOM 865 C C . GLN A 1 103 ? -11.449 2.107 -9.733 1.00 73.81 103 GLN A C 1
ATOM 867 O O . GLN A 1 103 ? -10.308 2.256 -9.315 1.00 73.81 103 GLN A O 1
ATOM 872 N N . ARG A 1 104 ? -11.739 1.126 -10.591 1.00 74.12 104 ARG A N 1
ATOM 873 C CA . ARG A 1 104 ? -10.702 0.225 -11.121 1.00 74.12 104 ARG A CA 1
ATOM 874 C C . ARG A 1 104 ? -9.975 0.877 -12.292 1.00 74.12 104 ARG A C 1
ATOM 876 O O . ARG A 1 104 ? -10.551 1.045 -13.366 1.00 74.12 104 ARG A O 1
ATOM 883 N N . LEU A 1 105 ? -8.715 1.249 -12.088 1.00 71.25 105 LEU A N 1
ATOM 884 C CA . LEU A 1 105 ? -7.874 1.777 -13.159 1.00 71.25 105 LEU A CA 1
ATOM 885 C C . LEU A 1 105 ? -7.383 0.664 -14.089 1.00 71.25 105 LEU A C 1
ATOM 887 O O . LEU A 1 105 ? -7.286 -0.505 -13.707 1.00 71.25 105 LEU A O 1
ATOM 891 N N . LYS A 1 106 ? -7.092 1.042 -15.339 1.00 68.50 106 LYS A N 1
ATOM 892 C CA . LYS A 1 106 ? -6.578 0.104 -16.338 1.00 68.50 106 LYS A CA 1
ATOM 893 C C . LYS A 1 106 ? -5.217 -0.438 -15.887 1.00 68.50 106 LYS A C 1
ATOM 895 O O . LYS A 1 106 ? -4.382 0.351 -15.444 1.00 68.50 106 LYS A O 1
ATOM 900 N N . PRO A 1 107 ? -4.969 -1.744 -16.067 1.00 70.31 107 PRO A N 1
ATOM 901 C CA . PRO A 1 107 ? -3.651 -2.319 -15.880 1.00 70.31 107 PRO A CA 1
ATOM 902 C C . PRO A 1 107 ? -2.559 -1.541 -16.608 1.00 70.31 107 PRO A C 1
ATOM 904 O O . PRO A 1 107 ? -2.690 -1.235 -17.795 1.00 70.31 107 PRO A O 1
ATOM 907 N N . VAL A 1 108 ? -1.469 -1.252 -15.903 1.00 71.12 108 VAL A N 1
ATOM 908 C CA . VAL A 1 108 ? -0.269 -0.663 -16.499 1.00 71.12 108 VAL A CA 1
ATOM 909 C C . VAL A 1 108 ? 0.779 -1.752 -16.648 1.00 71.12 108 VAL A C 1
ATOM 911 O O . VAL A 1 108 ? 1.067 -2.460 -15.694 1.00 71.12 108 VAL A O 1
ATOM 914 N N . TYR A 1 109 ? 1.356 -1.884 -17.839 1.00 68.56 109 TYR A N 1
ATOM 915 C CA . TYR A 1 109 ? 2.385 -2.882 -18.125 1.00 68.56 109 TYR A CA 1
ATOM 916 C C . TYR A 1 109 ? 3.757 -2.222 -18.275 1.00 68.56 109 TYR A C 1
ATOM 918 O O . TYR A 1 109 ? 3.878 -1.113 -18.813 1.00 68.56 109 TYR A O 1
ATOM 926 N N . ALA A 1 110 ? 4.792 -2.926 -17.810 1.00 61.44 110 ALA A N 1
ATOM 927 C CA . ALA A 1 110 ? 6.181 -2.591 -18.085 1.00 61.44 110 ALA A CA 1
ATOM 928 C C . ALA A 1 110 ? 6.461 -2.831 -19.574 1.00 61.44 110 ALA A C 1
ATOM 930 O O . ALA A 1 110 ? 6.658 -3.964 -19.999 1.00 61.44 110 ALA A O 1
ATOM 931 N N . THR A 1 111 ? 6.456 -1.774 -20.381 1.00 53.12 111 THR A N 1
ATOM 932 C CA . THR A 1 111 ? 6.938 -1.847 -21.762 1.00 53.12 111 THR A CA 1
ATOM 933 C C . THR A 1 111 ? 8.461 -1.902 -21.720 1.00 53.12 111 THR A C 1
ATOM 935 O O . THR A 1 111 ? 9.090 -0.964 -21.229 1.00 53.12 111 THR A O 1
ATOM 938 N N . SER A 1 112 ? 9.073 -2.980 -22.214 1.00 47.09 112 SER A N 1
ATOM 939 C CA . SER A 1 112 ? 10.478 -2.918 -22.617 1.00 47.09 112 SER A CA 1
ATOM 940 C C . SER A 1 112 ? 10.561 -1.914 -23.760 1.00 47.09 112 SER A C 1
ATOM 942 O O . SER A 1 112 ? 9.985 -2.148 -24.819 1.00 47.09 112 SER A O 1
ATOM 944 N N . THR A 1 113 ? 11.212 -0.777 -23.538 1.00 40.31 113 THR A N 1
ATOM 945 C CA . THR A 1 113 ? 11.578 0.148 -24.608 1.00 40.31 113 THR A CA 1
ATOM 946 C C . THR A 1 113 ? 12.549 -0.560 -25.546 1.00 40.31 113 THR A C 1
ATOM 948 O O . THR A 1 113 ? 13.757 -0.569 -25.330 1.00 40.31 113 THR A O 1
ATOM 951 N N . SER A 1 114 ? 12.003 -1.188 -26.578 1.00 40.09 114 SER A N 1
ATOM 952 C CA . SER A 1 114 ? 12.643 -1.279 -27.881 1.00 40.09 114 SER A CA 1
ATOM 953 C C . SER A 1 114 ? 11.753 -0.487 -28.822 1.00 40.09 114 SER A C 1
ATOM 955 O O . SER A 1 114 ? 10.666 -0.945 -29.174 1.00 40.09 114 SER A O 1
ATOM 957 N N . ASP A 1 115 ? 12.190 0.725 -29.155 1.00 44.72 115 ASP A N 1
ATOM 958 C CA . ASP A 1 115 ? 11.608 1.535 -30.217 1.00 44.72 115 ASP A CA 1
ATOM 959 C C . ASP A 1 115 ? 11.502 0.684 -31.488 1.00 44.72 115 ASP A C 1
ATOM 961 O O . ASP A 1 115 ? 12.504 0.383 -32.130 1.00 44.72 115 ASP A O 1
ATOM 965 N N . SER A 1 116 ? 10.298 0.231 -31.822 1.00 39.06 116 SER A N 1
ATOM 966 C CA . SER A 1 116 ? 9.918 -0.114 -33.191 1.00 39.06 116 SER A CA 1
ATOM 967 C C . SER A 1 116 ? 8.412 -0.324 -33.255 1.00 39.06 116 SER A C 1
ATOM 969 O O . SER A 1 116 ? 7.851 -1.289 -32.744 1.00 39.06 116 SER A O 1
ATOM 971 N N . ASP A 1 117 ? 7.793 0.663 -33.881 1.00 44.50 117 ASP A N 1
ATOM 972 C CA . ASP A 1 117 ? 6.524 0.658 -34.592 1.00 44.50 117 ASP A CA 1
ATOM 973 C C . ASP A 1 117 ? 6.162 -0.738 -35.152 1.00 44.50 117 ASP A C 1
ATOM 975 O O . ASP A 1 117 ? 6.552 -1.088 -36.259 1.00 44.50 117 ASP A O 1
ATOM 979 N N . THR A 1 118 ? 5.491 -1.588 -34.366 1.00 39.44 118 THR A N 1
ATOM 980 C CA . THR A 1 118 ? 4.801 -2.795 -34.856 1.00 39.44 118 THR A CA 1
ATOM 981 C C . THR A 1 118 ? 3.704 -3.233 -33.881 1.00 39.44 118 THR A C 1
ATOM 983 O O . THR A 1 118 ? 3.949 -3.522 -32.711 1.00 39.44 118 THR A O 1
ATOM 986 N N . ASP A 1 119 ? 2.478 -3.300 -34.402 1.00 44.25 119 ASP A N 1
ATOM 987 C CA . ASP A 1 119 ? 1.243 -3.774 -33.765 1.00 44.25 119 ASP A CA 1
ATOM 988 C C . ASP A 1 119 ? 1.285 -5.279 -33.412 1.00 44.25 119 ASP A C 1
ATOM 990 O O . ASP A 1 119 ? 0.571 -6.093 -33.998 1.00 44.25 119 ASP A O 1
ATOM 994 N N . ILE A 1 120 ? 2.102 -5.687 -32.434 1.00 45.34 120 ILE A N 1
ATOM 995 C CA . ILE A 1 120 ? 1.964 -6.993 -31.763 1.00 45.34 120 ILE A CA 1
ATOM 996 C C . ILE A 1 120 ? 2.174 -6.812 -30.251 1.00 45.34 120 ILE A C 1
ATOM 998 O O . ILE A 1 120 ? 3.205 -6.277 -29.837 1.00 45.34 120 ILE A O 1
ATOM 1002 N N . PRO A 1 121 ? 1.243 -7.276 -29.387 1.00 39.25 121 PRO A N 1
ATOM 1003 C CA . PRO A 1 121 ? 1.406 -7.190 -27.943 1.00 39.25 121 PRO A CA 1
ATOM 1004 C C . PRO A 1 121 ? 2.506 -8.162 -27.510 1.00 39.25 121 PRO A C 1
ATOM 1006 O O . PRO A 1 121 ? 2.269 -9.356 -27.331 1.00 39.25 121 PRO A O 1
ATOM 1009 N N . ALA A 1 122 ? 3.727 -7.652 -27.352 1.00 40.16 122 ALA A N 1
ATOM 1010 C CA . ALA A 1 122 ? 4.832 -8.389 -26.763 1.00 40.16 122 ALA A CA 1
ATOM 1011 C C . ALA A 1 122 ? 4.461 -8.779 -25.321 1.00 40.16 122 ALA A C 1
ATOM 1013 O O . ALA A 1 122 ? 4.564 -7.983 -24.386 1.00 40.16 122 ALA A O 1
ATOM 1014 N N . VAL A 1 123 ? 3.989 -10.016 -25.152 1.00 48.25 123 VAL A N 1
ATOM 1015 C CA . VAL A 1 123 ? 3.784 -10.672 -23.860 1.00 48.25 123 VAL A CA 1
ATOM 1016 C C . VAL A 1 123 ? 5.156 -10.824 -23.203 1.00 48.25 123 VAL A C 1
ATOM 1018 O O . VAL A 1 123 ? 5.873 -11.794 -23.429 1.00 48.25 123 VAL A O 1
ATOM 1021 N N . SER A 1 124 ? 5.544 -9.828 -22.411 1.00 38.41 124 SER A N 1
ATOM 1022 C CA . SER A 1 124 ? 6.732 -9.869 -21.563 1.00 38.41 124 SER A CA 1
ATOM 1023 C C . SER A 1 124 ? 6.285 -10.093 -20.124 1.00 38.41 124 SER A C 1
ATOM 1025 O O . SER A 1 124 ? 5.701 -9.216 -19.489 1.00 38.41 124 SER A O 1
ATOM 1027 N N . PHE A 1 125 ? 6.533 -11.308 -19.634 1.00 39.16 125 PHE A N 1
ATOM 1028 C CA . PHE A 1 125 ? 6.228 -11.814 -18.295 1.00 39.16 125 PHE A CA 1
ATOM 1029 C C . PHE A 1 125 ? 7.013 -11.089 -17.189 1.00 39.16 125 PHE A C 1
ATOM 1031 O O . PHE A 1 125 ? 7.857 -11.675 -16.525 1.00 39.16 125 PHE A O 1
ATOM 1038 N N . ASN A 1 126 ? 6.723 -9.810 -16.967 1.00 42.75 126 ASN A N 1
ATOM 1039 C CA . ASN A 1 126 ? 7.071 -9.064 -15.755 1.00 42.75 126 ASN A CA 1
ATOM 1040 C C . ASN A 1 126 ? 5.887 -8.151 -15.415 1.00 42.75 126 ASN A C 1
ATOM 1042 O O . ASN A 1 126 ? 5.978 -6.923 -15.393 1.00 42.75 126 ASN A O 1
ATOM 1046 N N . ASN A 1 127 ? 4.732 -8.799 -15.275 1.00 45.03 127 ASN A N 1
ATOM 1047 C CA . ASN A 1 127 ? 3.427 -8.186 -15.112 1.00 45.03 127 ASN A CA 1
ATOM 1048 C C . ASN A 1 127 ? 3.360 -7.497 -13.751 1.00 45.03 127 ASN A C 1
ATOM 1050 O O . ASN A 1 127 ? 3.294 -8.162 -12.726 1.00 45.03 127 ASN A O 1
ATOM 1054 N N . THR A 1 128 ? 3.329 -6.170 -13.713 1.00 50.66 128 THR A N 1
ATOM 1055 C CA . THR A 1 128 ? 2.894 -5.461 -12.506 1.00 50.66 128 THR A CA 1
ATOM 1056 C C . THR A 1 128 ? 1.698 -4.600 -12.853 1.00 50.66 128 THR A C 1
ATOM 1058 O O . THR A 1 128 ? 1.839 -3.451 -13.246 1.00 50.66 128 THR A O 1
ATOM 1061 N N . ILE A 1 129 ? 0.514 -5.200 -12.746 1.00 50.91 129 ILE A N 1
ATOM 1062 C CA . ILE A 1 129 ? -0.769 -4.563 -13.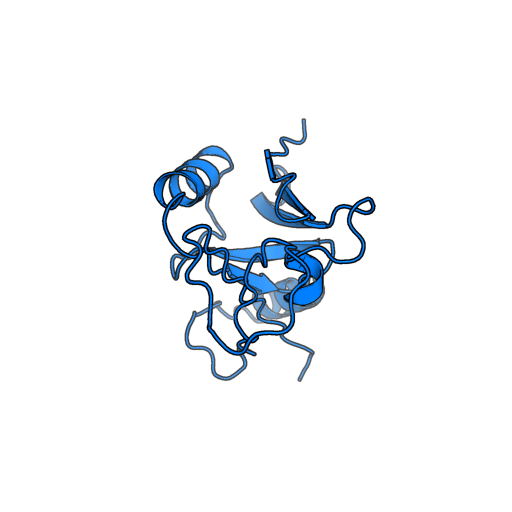033 1.00 50.91 129 ILE A CA 1
ATOM 1063 C C . ILE A 1 129 ? -1.187 -3.730 -11.825 1.00 50.91 129 ILE A C 1
ATOM 1065 O O . ILE A 1 129 ? -1.965 -4.158 -10.982 1.00 50.91 129 ILE A O 1
ATOM 1069 N N . PHE A 1 130 ? -0.707 -2.497 -11.750 1.00 53.81 130 PHE A N 1
ATOM 1070 C CA . PHE A 1 130 ? -1.214 -1.574 -10.746 1.00 53.81 130 PHE A CA 1
ATOM 1071 C C . PHE A 1 130 ? -2.643 -1.168 -11.099 1.00 53.81 130 PHE A C 1
ATOM 1073 O O . PHE A 1 130 ? -2.882 -0.341 -11.976 1.00 53.81 130 PHE A O 1
ATOM 1080 N N . CYS A 1 131 ? -3.603 -1.743 -10.391 1.00 49.19 131 CYS A N 1
ATOM 1081 C CA . CYS A 1 131 ? -4.857 -1.060 -10.150 1.00 49.19 131 CYS A CA 1
ATOM 1082 C C . CYS A 1 131 ? -4.583 -0.130 -8.966 1.00 49.19 131 CYS A C 1
ATOM 1084 O O . CYS A 1 131 ? -4.189 -0.611 -7.912 1.00 49.19 131 CYS A O 1
ATOM 1086 N N . ALA A 1 132 ? -4.715 1.182 -9.125 1.00 51.09 132 ALA A N 1
ATOM 1087 C CA . ALA A 1 132 ? -4.992 2.041 -7.983 1.00 51.09 132 ALA A CA 1
ATOM 1088 C C . ALA A 1 132 ? -6.494 2.276 -7.973 1.00 51.09 132 ALA A C 1
ATOM 1090 O O . ALA A 1 132 ? -7.126 2.336 -9.027 1.00 51.09 132 ALA A O 1
ATOM 1091 N N . ILE A 1 133 ? -7.074 2.347 -6.790 1.00 54.12 133 ILE A N 1
ATOM 1092 C CA . ILE A 1 133 ? -8.496 2.591 -6.633 1.00 54.12 133 ILE A CA 1
ATOM 1093 C C . ILE A 1 133 ? -8.591 3.858 -5.821 1.00 54.12 133 ILE A C 1
ATOM 1095 O O . ILE A 1 133 ? -8.251 3.878 -4.649 1.00 54.12 133 ILE A O 1
ATOM 1099 N N . GLN A 1 134 ? -8.959 4.949 -6.472 1.00 53.19 134 GLN A N 1
ATOM 1100 C CA . GLN A 1 134 ? -9.100 6.227 -5.797 1.00 53.19 134 GLN A C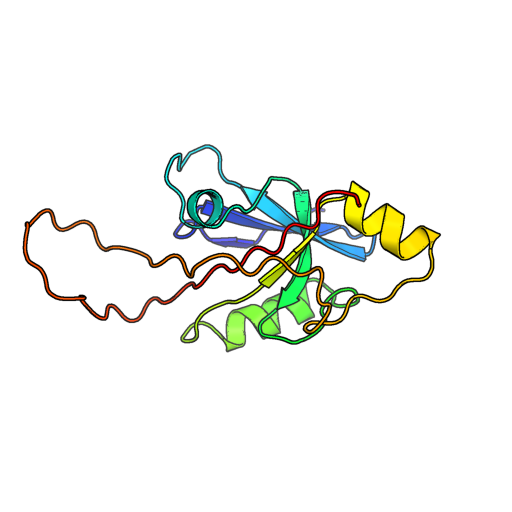A 1
ATOM 1101 C C . GLN A 1 134 ? -10.578 6.454 -5.512 1.00 53.19 134 GLN A C 1
ATOM 1103 O O . GLN A 1 134 ? -11.413 6.362 -6.405 1.00 53.19 134 GLN A O 1
ATOM 1108 N N . TRP A 1 135 ? -10.899 6.708 -4.245 1.00 54.91 135 TRP A N 1
ATOM 1109 C CA . TRP A 1 135 ? -12.187 7.269 -3.859 1.00 54.91 135 TRP A CA 1
ATOM 1110 C C . TRP A 1 135 ? -11.984 8.762 -3.640 1.00 54.91 135 TRP A C 1
ATOM 1112 O O . TRP A 1 135 ? -11.293 9.153 -2.693 1.00 54.91 135 TRP A O 1
ATOM 1122 N N . GLU A 1 136 ? -12.559 9.580 -4.516 1.00 48.75 136 GLU A N 1
ATOM 1123 C CA . GLU A 1 136 ? -12.778 10.995 -4.233 1.00 48.75 136 GLU A CA 1
ATOM 1124 C C . GLU A 1 136 ? -14.140 11.158 -3.560 1.00 48.75 136 GLU A C 1
ATOM 1126 O O . GLU A 1 136 ? -15.095 10.451 -3.884 1.00 48.75 136 GLU A O 1
ATOM 1131 N N . ASN A 1 137 ? -14.171 12.044 -2.564 1.00 42.84 137 ASN A N 1
ATOM 1132 C CA . ASN A 1 137 ? -15.306 12.292 -1.685 1.00 42.84 137 ASN A CA 1
ATOM 1133 C C . ASN A 1 137 ? -16.617 12.421 -2.478 1.00 42.84 137 ASN A C 1
ATOM 1135 O O . ASN A 1 137 ? -16.759 13.333 -3.290 1.00 42.84 137 ASN A O 1
ATOM 1139 N N . SER A 1 138 ? -17.570 11.532 -2.204 1.00 44.16 138 SER A N 1
ATOM 1140 C CA . SER A 1 138 ? -18.998 11.807 -2.399 1.00 44.16 138 SER A CA 1
ATOM 1141 C C . SER A 1 138 ? -19.529 12.615 -1.225 1.00 44.16 138 SER A C 1
ATOM 1143 O O . SER A 1 138 ? -19.220 12.179 -0.088 1.00 44.16 138 SER A O 1
#

Mean predicted aligned error: 9.77 Å